Protein AF-A0A940DF17-F1 (afdb_monomer_lite)

Sequence (183 aa):
MKKQVNVKVFDILKSLVDNQVPALKHDASRGVDAGAKISDLWGRIDSLHNYIIANRYDRADVREAESEINDYEREISDLQRAAARFNNAQSELKAAAKFYHTYNAIAKKAHIDALQREYDMLDARADKLSDLIFACQVNIDPDNRDAATCAQYSNDITRYREEYSQTIARLQQVAHKIKSLSH

Structure (mmCIF, N/CA/C/O backbone):
data_AF-A0A940DF17-F1
#
_entry.id   AF-A0A940DF17-F1
#
loop_
_atom_site.group_PDB
_atom_site.id
_atom_site.type_symbol
_atom_site.label_atom_id
_atom_site.label_alt_id
_atom_site.label_comp_id
_atom_site.label_asym_id
_atom_site.label_entity_id
_atom_site.label_seq_id
_atom_site.pdbx_PDB_ins_code
_atom_site.Cartn_x
_atom_site.Cartn_y
_atom_site.Cartn_z
_atom_site.occupancy
_atom_site.B_iso_or_equiv
_atom_site.auth_seq_id
_atom_site.auth_comp_id
_atom_site.auth_asym_id
_atom_site.auth_atom_id
_atom_site.pdbx_PDB_model_num
ATOM 1 N N . MET A 1 1 ? 30.183 -4.061 1.176 1.00 36.81 1 MET A N 1
ATOM 2 C CA . MET A 1 1 ? 29.168 -4.909 0.505 1.00 36.81 1 MET A CA 1
ATOM 3 C C . MET A 1 1 ? 27.825 -4.186 0.513 1.00 36.81 1 MET A C 1
ATOM 5 O O . MET A 1 1 ? 27.253 -4.019 1.583 1.00 36.81 1 MET A O 1
ATOM 9 N N . LYS A 1 2 ? 27.330 -3.698 -0.634 1.00 45.25 2 LYS A N 1
ATOM 10 C CA . LYS A 1 2 ? 25.969 -3.136 -0.718 1.00 45.25 2 LYS A CA 1
ATOM 11 C C . LYS A 1 2 ? 24.981 -4.306 -0.643 1.00 45.25 2 LYS A C 1
ATOM 13 O O . LYS A 1 2 ? 24.991 -5.149 -1.534 1.00 45.25 2 LYS A O 1
ATOM 18 N N . LYS A 1 3 ? 24.177 -4.393 0.424 1.00 52.84 3 LYS A N 1
ATOM 19 C CA . LYS A 1 3 ? 23.079 -5.370 0.518 1.00 52.84 3 LYS A CA 1
ATOM 20 C C . LYS A 1 3 ? 22.107 -5.075 -0.626 1.00 52.84 3 LYS A C 1
ATOM 22 O O . LYS A 1 3 ? 21.430 -4.052 -0.594 1.00 52.84 3 LYS A O 1
ATOM 27 N N . GLN A 1 4 ? 22.082 -5.922 -1.654 1.00 55.50 4 GLN A N 1
ATOM 28 C CA . GLN A 1 4 ? 21.031 -5.862 -2.664 1.00 55.50 4 GLN A CA 1
ATOM 29 C C . GLN A 1 4 ? 19.709 -6.149 -1.959 1.00 55.50 4 GLN A C 1
ATOM 31 O O . GLN A 1 4 ? 19.509 -7.227 -1.402 1.00 55.50 4 GLN A O 1
ATOM 36 N N . VAL A 1 5 ? 18.830 -5.151 -1.934 1.00 60.34 5 VAL A N 1
ATOM 37 C CA . VAL A 1 5 ? 17.465 -5.334 -1.458 1.00 60.34 5 VAL A CA 1
ATOM 38 C C . VAL A 1 5 ? 16.780 -6.295 -2.423 1.00 60.34 5 VAL A C 1
ATOM 40 O O . VAL A 1 5 ? 16.719 -6.034 -3.624 1.00 60.34 5 VAL A O 1
ATOM 43 N N . ASN A 1 6 ? 16.311 -7.432 -1.912 1.00 73.62 6 ASN A N 1
ATOM 44 C CA . ASN A 1 6 ? 15.623 -8.420 -2.728 1.00 73.62 6 ASN A CA 1
ATOM 45 C C . ASN A 1 6 ? 14.210 -7.907 -3.034 1.00 73.62 6 ASN A C 1
ATOM 47 O O . ASN A 1 6 ? 13.306 -8.036 -2.210 1.00 73.62 6 ASN A O 1
ATOM 51 N N . VAL A 1 7 ? 14.040 -7.306 -4.213 1.00 71.75 7 VAL A N 1
ATOM 52 C CA . VAL A 1 7 ? 12.761 -6.747 -4.685 1.00 71.75 7 VAL A CA 1
ATOM 53 C C . VAL A 1 7 ? 11.638 -7.788 -4.610 1.00 71.75 7 VAL A C 1
ATOM 55 O O . VAL A 1 7 ? 10.544 -7.460 -4.168 1.00 71.75 7 VAL A O 1
ATOM 58 N N . LYS A 1 8 ? 11.938 -9.072 -4.865 1.00 75.50 8 LYS A N 1
ATOM 59 C CA . LYS A 1 8 ? 10.952 -10.160 -4.754 1.00 75.50 8 LYS A CA 1
ATOM 60 C C . LYS A 1 8 ? 10.403 -10.325 -3.336 1.00 75.50 8 LYS A C 1
ATOM 62 O O . LYS A 1 8 ? 9.235 -10.649 -3.168 1.00 75.50 8 LYS A O 1
ATOM 67 N N . VAL A 1 9 ? 11.226 -10.100 -2.308 1.00 80.12 9 VAL A N 1
ATOM 68 C CA . VAL A 1 9 ? 10.767 -10.146 -0.908 1.00 80.12 9 VAL A CA 1
ATOM 69 C C . VAL A 1 9 ? 9.818 -8.983 -0.628 1.00 80.12 9 VAL A C 1
ATOM 71 O O . VAL A 1 9 ? 8.790 -9.179 0.010 1.00 80.12 9 VAL A O 1
ATOM 74 N N . PHE A 1 10 ? 10.119 -7.789 -1.144 1.00 81.88 10 PHE A N 1
ATOM 75 C CA . PHE A 1 10 ? 9.227 -6.634 -1.028 1.00 81.88 10 PHE A CA 1
ATOM 76 C C . PHE A 1 10 ? 7.896 -6.857 -1.756 1.00 81.88 10 PHE A C 1
ATOM 78 O O . PHE A 1 10 ? 6.859 -6.473 -1.222 1.00 81.88 10 PHE A O 1
ATOM 85 N N . ASP A 1 11 ? 7.901 -7.512 -2.918 1.00 81.44 11 ASP A N 1
ATOM 86 C CA . ASP A 1 11 ? 6.680 -7.842 -3.664 1.00 81.44 11 ASP A CA 1
ATOM 87 C C . ASP A 1 11 ? 5.795 -8.844 -2.910 1.00 81.44 11 ASP A C 1
ATOM 89 O O . ASP A 1 11 ? 4.580 -8.658 -2.824 1.00 81.44 11 ASP A O 1
ATOM 93 N N . ILE A 1 12 ? 6.401 -9.866 -2.292 1.00 85.44 12 ILE A N 1
ATOM 94 C CA . ILE A 1 12 ? 5.685 -10.817 -1.426 1.00 85.44 12 ILE A CA 1
ATOM 95 C C . ILE A 1 12 ? 5.073 -10.086 -0.226 1.00 85.44 12 ILE A C 1
ATOM 97 O O . ILE A 1 12 ? 3.889 -10.255 0.062 1.00 85.44 12 ILE A O 1
ATOM 101 N N . LEU A 1 13 ? 5.854 -9.240 0.455 1.00 86.56 13 LEU A N 1
ATOM 102 C CA . LEU A 1 13 ? 5.362 -8.447 1.585 1.00 86.56 13 LEU A CA 1
ATOM 103 C C . LEU A 1 13 ? 4.226 -7.511 1.164 1.00 86.56 13 LEU A C 1
ATOM 105 O O . LEU A 1 13 ? 3.235 -7.398 1.881 1.00 86.56 13 LEU A O 1
ATOM 109 N N . LYS A 1 14 ? 4.323 -6.892 -0.017 1.00 88.19 14 LYS A N 1
ATOM 110 C CA . LYS A 1 14 ? 3.251 -6.059 -0.561 1.00 88.19 14 LYS A CA 1
ATOM 111 C C . LYS A 1 14 ? 1.975 -6.863 -0.772 1.00 88.19 14 LYS A C 1
ATOM 113 O O . LYS A 1 14 ? 0.921 -6.402 -0.355 1.00 88.19 14 LYS A O 1
ATOM 118 N N . SER A 1 15 ? 2.059 -8.060 -1.350 1.00 88.62 15 SER A N 1
ATOM 119 C CA . SER A 1 15 ? 0.882 -8.916 -1.535 1.00 88.62 15 SER A CA 1
ATOM 120 C C . SER A 1 15 ? 0.214 -9.284 -0.207 1.00 88.62 15 SER A C 1
ATOM 122 O O . SER A 1 15 ? -1.012 -9.330 -0.139 1.00 88.62 15 SER A O 1
ATOM 124 N N . LEU A 1 16 ? 0.995 -9.524 0.850 1.00 90.44 16 LEU A N 1
ATOM 125 C CA . LEU A 1 16 ? 0.450 -9.791 2.183 1.00 90.44 16 LEU A CA 1
ATOM 126 C C . LEU A 1 16 ? -0.290 -8.570 2.743 1.00 90.44 16 LEU A C 1
ATOM 128 O O . LEU A 1 16 ? -1.413 -8.706 3.226 1.00 90.44 16 LEU A O 1
ATOM 132 N N . VAL A 1 17 ? 0.309 -7.382 2.630 1.00 90.50 17 VAL A N 1
ATOM 133 C CA . VAL A 1 17 ? -0.310 -6.124 3.075 1.00 90.50 17 VAL A CA 1
ATOM 134 C C . VAL A 1 17 ? -1.580 -5.825 2.270 1.00 90.50 17 VAL A C 1
ATOM 136 O O . VAL A 1 17 ? -2.612 -5.510 2.860 1.00 90.50 17 VAL A O 1
ATOM 139 N N . ASP A 1 18 ? -1.547 -5.995 0.946 1.00 90.19 18 ASP A N 1
ATOM 140 C CA . ASP A 1 18 ? -2.698 -5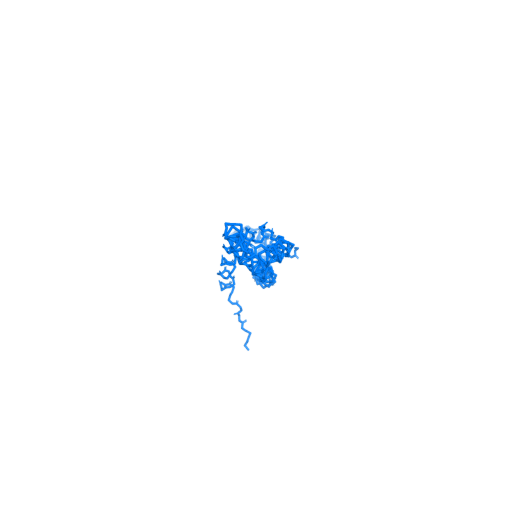.788 0.055 1.00 90.19 18 ASP A CA 1
ATOM 141 C C . ASP A 1 18 ? -3.895 -6.671 0.449 1.00 90.19 18 ASP A C 1
ATOM 143 O O . ASP A 1 18 ? -5.037 -6.215 0.401 1.00 90.19 18 ASP A O 1
ATOM 147 N N . ASN A 1 19 ? -3.641 -7.908 0.888 1.00 92.62 19 ASN A N 1
ATOM 148 C CA . ASN A 1 19 ? -4.687 -8.833 1.330 1.00 92.62 19 ASN A CA 1
ATOM 149 C C . ASN A 1 19 ? -5.286 -8.456 2.695 1.00 92.62 19 ASN A C 1
ATOM 151 O O . ASN A 1 19 ? -6.460 -8.726 2.943 1.00 92.62 19 ASN A O 1
ATOM 155 N N . GLN A 1 20 ? -4.504 -7.841 3.587 1.00 90.62 20 GLN A N 1
ATOM 156 C CA . GLN A 1 20 ? -4.954 -7.484 4.939 1.00 90.62 20 GLN A CA 1
ATOM 157 C C . GLN A 1 20 ? -5.690 -6.139 4.994 1.00 90.62 20 GLN A C 1
ATOM 159 O O . GLN A 1 20 ? -6.666 -5.995 5.733 1.00 90.62 20 GLN A O 1
ATOM 164 N N . VAL A 1 21 ? -5.269 -5.154 4.195 1.00 91.69 21 VAL A N 1
ATOM 165 C CA . VAL A 1 21 ? -5.816 -3.785 4.223 1.00 91.69 21 VAL A CA 1
ATOM 166 C C . VAL A 1 21 ? -7.349 -3.713 4.080 1.00 91.69 21 VAL A C 1
ATOM 168 O O . VAL A 1 21 ? -7.950 -2.914 4.800 1.00 91.69 21 VAL A O 1
ATOM 171 N N . PRO A 1 22 ? -8.028 -4.494 3.215 1.00 92.62 22 PRO A N 1
ATOM 172 C CA . PRO A 1 22 ? -9.488 -4.452 3.104 1.00 92.62 22 PRO A CA 1
ATOM 173 C C . PRO A 1 22 ? -10.211 -4.813 4.406 1.00 92.62 22 PRO A C 1
ATOM 175 O O . PRO A 1 22 ? -11.144 -4.110 4.796 1.00 92.62 22 PRO A O 1
ATOM 178 N N . ALA A 1 23 ? -9.755 -5.859 5.101 1.00 88.38 23 ALA A N 1
ATOM 179 C CA . ALA A 1 23 ? -10.325 -6.271 6.382 1.00 88.38 23 ALA A CA 1
ATOM 180 C C . ALA A 1 23 ? -10.099 -5.194 7.453 1.00 88.38 23 ALA A C 1
ATOM 182 O O . ALA A 1 23 ? -11.037 -4.784 8.134 1.00 88.38 23 ALA A O 1
ATOM 183 N N . LEU A 1 24 ? -8.885 -4.641 7.513 1.00 89.50 24 LEU A N 1
ATOM 184 C CA . LEU A 1 24 ? -8.555 -3.560 8.443 1.00 89.50 24 LEU A CA 1
ATOM 185 C C . LEU A 1 24 ? -9.388 -2.298 8.190 1.00 89.50 24 LEU A C 1
ATOM 187 O O . LEU A 1 24 ? -9.818 -1.641 9.134 1.00 89.50 24 LEU A O 1
ATOM 191 N N . LYS A 1 25 ? -9.658 -1.956 6.924 1.00 87.81 25 LYS A N 1
ATOM 192 C CA . LYS A 1 25 ? -10.552 -0.841 6.572 1.00 87.81 25 LYS A CA 1
ATOM 193 C C . LYS A 1 25 ? -11.983 -1.096 7.020 1.00 87.81 25 LYS A C 1
ATOM 195 O O . LYS A 1 25 ? -12.617 -0.175 7.526 1.00 87.81 25 LYS A O 1
ATOM 200 N N . HIS A 1 26 ? -12.489 -2.313 6.840 1.00 85.56 26 HIS A N 1
ATOM 201 C CA . HIS A 1 26 ? -13.817 -2.676 7.319 1.00 85.56 26 HIS A CA 1
ATOM 202 C C . HIS A 1 26 ? -13.907 -2.507 8.845 1.00 85.56 26 HIS A C 1
ATOM 204 O O . HIS A 1 26 ? -14.818 -1.835 9.332 1.00 85.56 26 HIS A O 1
ATOM 210 N N . ASP A 1 27 ? -12.919 -3.001 9.589 1.00 82.69 27 ASP A N 1
ATOM 211 C CA . ASP A 1 27 ? -12.892 -2.902 11.053 1.00 82.69 27 ASP A CA 1
ATOM 212 C C . ASP A 1 27 ? -12.713 -1.457 11.543 1.00 82.69 27 ASP A C 1
ATOM 214 O O . ASP A 1 27 ? -13.373 -1.040 12.493 1.00 82.69 27 ASP A O 1
ATOM 218 N N . ALA A 1 28 ? -11.910 -0.652 10.844 1.00 81.94 28 ALA A N 1
ATOM 219 C CA . ALA A 1 28 ? -11.749 0.774 11.123 1.00 81.94 28 ALA A CA 1
ATOM 220 C C . ALA A 1 28 ? -12.946 1.635 10.669 1.00 81.94 28 ALA A C 1
ATOM 222 O O . ALA A 1 28 ? -13.079 2.771 11.109 1.00 81.94 28 ALA A O 1
ATOM 223 N N . SER A 1 29 ? -13.817 1.141 9.784 1.00 78.56 29 SER A N 1
ATOM 224 C CA . SER A 1 29 ? -15.019 1.876 9.347 1.00 78.56 29 SER A CA 1
ATOM 225 C C . SER A 1 29 ? -16.187 1.738 10.321 1.00 78.56 29 SER A C 1
ATOM 227 O O . SER A 1 29 ? -17.072 2.593 10.359 1.00 78.56 29 SER A O 1
ATOM 229 N N . ARG A 1 30 ? -16.163 0.701 11.166 1.00 69.38 30 ARG A N 1
ATOM 230 C CA . ARG A 1 30 ? -17.054 0.558 12.320 1.00 69.38 30 ARG A CA 1
ATOM 231 C C . ARG A 1 30 ? -16.551 1.464 13.442 1.00 69.38 30 ARG A C 1
ATOM 233 O O . ARG A 1 30 ? -16.054 0.990 14.457 1.00 69.38 30 ARG A O 1
ATOM 240 N N . GLY A 1 31 ? -16.615 2.776 13.218 1.00 60.44 31 GLY A N 1
ATOM 241 C CA . GLY A 1 31 ? -16.273 3.781 14.218 1.00 60.44 31 GLY A CA 1
ATOM 242 C C . GLY A 1 31 ? -17.067 3.525 15.493 1.00 60.44 31 GLY A C 1
ATOM 243 O O . GLY A 1 31 ? -18.295 3.593 15.484 1.00 60.44 31 GLY A O 1
ATOM 244 N N . VAL A 1 32 ? -16.375 3.171 16.574 1.00 65.12 32 VAL A N 1
ATOM 245 C CA . VAL A 1 32 ? -17.029 2.927 17.857 1.00 65.12 32 VAL A CA 1
ATOM 246 C C . VAL A 1 32 ? -16.960 4.221 18.651 1.00 65.12 32 VAL A C 1
ATOM 248 O O . VAL A 1 32 ? -15.901 4.576 19.164 1.00 65.12 32 VAL A O 1
ATOM 251 N N . ASP A 1 33 ? -18.094 4.902 18.802 1.00 73.31 33 ASP A N 1
ATOM 252 C CA . ASP A 1 33 ? -18.282 5.913 19.852 1.00 73.31 33 ASP A CA 1
ATOM 253 C C . ASP A 1 33 ? -18.440 5.214 21.218 1.00 73.31 33 ASP A C 1
ATOM 255 O O . ASP A 1 33 ? -19.455 5.298 21.908 1.00 73.31 33 ASP A O 1
ATOM 259 N N . ALA A 1 34 ? -17.457 4.369 21.541 1.00 82.19 34 ALA A N 1
ATOM 260 C CA . ALA A 1 34 ? -17.492 3.471 22.689 1.00 82.19 34 ALA A CA 1
ATOM 261 C C . ALA A 1 34 ? -17.323 4.259 23.983 1.00 82.19 34 ALA A C 1
ATOM 263 O O . ALA A 1 34 ? -17.914 3.898 24.989 1.00 82.19 34 ALA A O 1
ATOM 264 N N . GLY A 1 35 ? -16.531 5.334 23.953 1.00 82.62 35 GLY A N 1
ATOM 265 C CA . GLY A 1 35 ? -16.236 6.139 25.135 1.00 82.62 35 GLY A CA 1
ATOM 266 C C . GLY A 1 35 ? -17.492 6.762 25.739 1.00 82.62 35 GLY A C 1
ATOM 267 O O . GLY A 1 35 ? -17.747 6.563 26.924 1.00 82.62 35 GLY A O 1
ATOM 268 N N . ALA A 1 36 ? -18.297 7.451 24.921 1.00 85.56 36 ALA A N 1
ATOM 269 C CA . ALA A 1 36 ? -19.537 8.075 25.378 1.00 85.56 36 ALA A CA 1
ATOM 270 C C . ALA A 1 36 ? -20.537 7.027 25.889 1.00 85.56 36 ALA A C 1
ATOM 272 O O . ALA A 1 36 ? -21.024 7.132 27.010 1.00 85.56 36 ALA A O 1
ATOM 273 N N . LYS A 1 37 ? -20.752 5.949 25.124 1.00 89.19 37 LYS A N 1
ATOM 274 C CA . LYS A 1 37 ? -21.677 4.876 25.518 1.00 89.19 37 LYS A CA 1
ATOM 275 C C . LYS A 1 37 ? -21.256 4.149 26.793 1.00 89.19 37 LYS A C 1
ATOM 277 O O . LYS A 1 37 ? -22.095 3.898 27.645 1.00 89.19 37 LYS A O 1
ATOM 282 N N . ILE A 1 38 ? -19.971 3.828 26.948 1.00 90.50 38 ILE A N 1
ATOM 283 C CA . ILE A 1 38 ? -19.453 3.201 28.173 1.00 90.50 38 ILE A CA 1
ATOM 284 C C . ILE A 1 38 ? -19.664 4.133 29.371 1.00 90.50 38 ILE A C 1
ATOM 286 O O . ILE A 1 38 ? -20.069 3.668 30.431 1.00 90.50 38 ILE A O 1
ATOM 290 N N . SER A 1 39 ? -19.415 5.437 29.208 1.00 91.19 39 SER A N 1
ATOM 291 C CA . SER A 1 39 ? -19.647 6.421 30.270 1.00 91.19 39 SER A CA 1
ATOM 292 C C . SER A 1 39 ? -21.124 6.496 30.672 1.00 91.19 39 SER A C 1
ATOM 294 O O . SER A 1 39 ? -21.431 6.509 31.862 1.00 91.19 39 SER A O 1
ATOM 296 N N . ASP A 1 40 ? -22.033 6.509 29.696 1.00 94.69 40 ASP A N 1
ATOM 297 C CA . ASP A 1 40 ? -23.477 6.525 29.947 1.00 94.69 40 ASP A CA 1
ATOM 298 C C . ASP A 1 40 ? -23.942 5.255 30.673 1.00 94.69 40 ASP A C 1
ATOM 300 O O . ASP A 1 40 ? -24.711 5.333 31.633 1.00 94.69 40 ASP A O 1
ATOM 304 N N . LEU A 1 41 ? -23.454 4.083 30.250 1.00 94.44 41 LEU A N 1
ATOM 305 C CA . LEU A 1 41 ? -23.774 2.799 30.879 1.00 94.44 41 LEU A CA 1
ATOM 306 C C . LEU A 1 41 ? -23.275 2.737 32.328 1.00 94.44 41 LEU A C 1
ATOM 308 O O . LEU A 1 41 ? -24.020 2.299 33.202 1.00 94.44 41 LEU A O 1
ATOM 312 N N . TRP A 1 42 ? -22.074 3.251 32.615 1.00 96.00 42 TRP A N 1
ATOM 313 C CA . TRP A 1 42 ? -21.594 3.371 33.996 1.00 96.00 42 TRP A CA 1
ATOM 314 C C . TRP A 1 42 ? -22.491 4.271 34.849 1.00 96.00 42 TRP A C 1
ATOM 316 O O . TRP A 1 42 ? -22.839 3.894 35.965 1.00 96.00 42 TRP A O 1
ATOM 326 N N . GLY A 1 43 ? -22.951 5.406 34.313 1.00 94.12 43 GLY A N 1
ATOM 327 C CA . GLY A 1 43 ? -23.890 6.280 35.027 1.00 94.12 43 GLY A CA 1
ATOM 328 C C . GLY A 1 43 ? -25.237 5.610 35.334 1.00 94.12 43 GLY A C 1
ATOM 329 O O . GLY A 1 43 ? -25.838 5.855 36.386 1.00 94.12 43 GLY A O 1
ATOM 330 N N . ARG A 1 44 ? -25.709 4.723 34.447 1.00 95.12 44 ARG A N 1
ATOM 331 C CA . ARG A 1 44 ? -26.909 3.906 34.692 1.00 95.12 44 ARG A CA 1
ATOM 332 C C . ARG A 1 44 ? -26.672 2.851 35.767 1.00 95.12 44 ARG A C 1
ATOM 334 O O . ARG A 1 4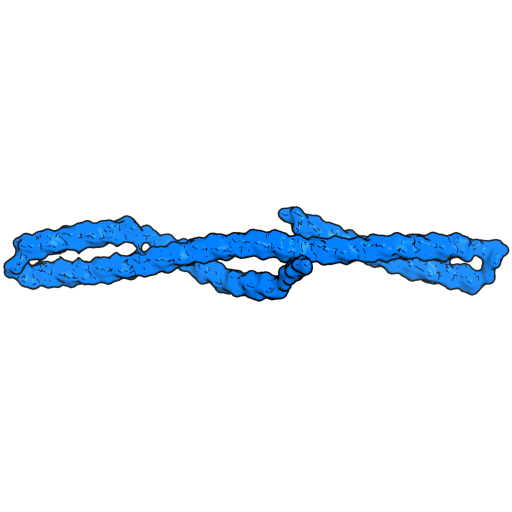4 ? -27.513 2.718 36.650 1.00 95.12 44 ARG A O 1
ATOM 341 N N . ILE A 1 45 ? -25.530 2.162 35.738 1.00 95.44 45 ILE A N 1
ATOM 342 C CA . ILE A 1 45 ? -25.142 1.196 36.777 1.00 95.44 45 ILE A CA 1
ATOM 343 C C . ILE A 1 45 ? -25.091 1.876 38.150 1.00 95.44 45 ILE A C 1
ATOM 345 O O . ILE A 1 45 ? -25.683 1.373 39.102 1.00 95.44 45 ILE A O 1
ATOM 349 N N . ASP A 1 46 ? -24.468 3.051 38.252 1.00 94.69 46 ASP A N 1
ATOM 350 C CA . ASP A 1 46 ? -24.417 3.811 39.507 1.00 94.69 46 ASP A CA 1
ATOM 351 C C . ASP A 1 46 ? -25.820 4.180 40.014 1.00 94.69 46 ASP A C 1
ATOM 353 O O . ASP A 1 46 ? -26.115 4.094 41.210 1.00 94.69 46 ASP A O 1
ATOM 357 N N . SER A 1 47 ? -26.720 4.548 39.099 1.00 95.06 47 SER A N 1
ATOM 358 C CA . SER A 1 47 ? -28.117 4.849 39.428 1.00 95.06 47 SER A CA 1
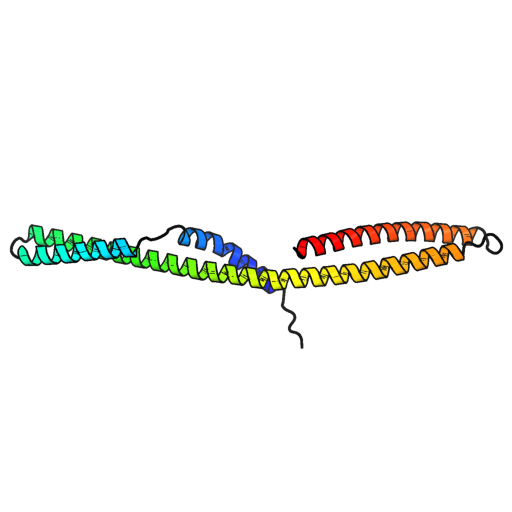ATOM 359 C C . SER A 1 47 ? -28.866 3.611 39.937 1.00 95.06 47 SER A C 1
ATOM 361 O O . SER A 1 47 ? -29.583 3.697 40.937 1.00 95.06 47 SER A O 1
ATOM 363 N N . LEU A 1 48 ? -28.662 2.453 39.304 1.00 93.31 48 LEU A N 1
ATOM 364 C CA . LEU A 1 48 ? -29.266 1.182 39.712 1.00 93.31 48 LEU A CA 1
ATOM 365 C C . LEU A 1 48 ? -28.715 0.688 41.055 1.00 93.31 48 LEU A C 1
ATOM 367 O O . LEU A 1 48 ? -29.487 0.241 41.901 1.00 93.31 48 LEU A O 1
ATOM 371 N N . HIS A 1 49 ? -27.417 0.847 41.319 1.00 93.88 49 HIS A N 1
ATOM 372 C CA . HIS A 1 49 ? -26.846 0.557 42.636 1.00 93.88 49 HIS A CA 1
ATOM 373 C C . HIS A 1 49 ? -27.497 1.400 43.741 1.00 93.88 49 HIS A C 1
ATOM 375 O O . HIS A 1 49 ? -27.873 0.864 44.786 1.00 93.88 49 HIS A O 1
ATOM 381 N N . ASN A 1 50 ? -27.694 2.702 43.508 1.00 92.19 50 ASN A N 1
ATOM 382 C CA . ASN A 1 50 ? -28.392 3.571 44.461 1.00 92.19 50 ASN A CA 1
ATOM 383 C C . ASN A 1 50 ? -29.850 3.134 44.679 1.00 92.19 50 ASN A C 1
ATOM 385 O O . ASN A 1 50 ? -30.334 3.136 45.814 1.00 92.19 50 ASN A O 1
ATOM 389 N N . TYR A 1 51 ? -30.535 2.715 43.613 1.00 91.94 51 TYR A N 1
ATOM 390 C CA . TYR A 1 51 ? -31.891 2.176 43.688 1.00 91.94 51 TYR A CA 1
ATOM 391 C C . TYR A 1 51 ? -31.965 0.887 44.521 1.00 91.94 51 TYR A C 1
ATOM 393 O O . TYR A 1 51 ? -32.828 0.776 45.394 1.00 91.94 51 TYR A O 1
ATOM 401 N N . ILE A 1 52 ? -31.037 -0.053 44.318 1.00 91.31 52 ILE A N 1
ATOM 402 C CA . ILE A 1 52 ? -30.953 -1.306 45.085 1.00 91.31 52 ILE A CA 1
ATOM 403 C C . ILE A 1 52 ? -30.761 -1.018 46.579 1.00 91.31 52 ILE A C 1
ATOM 405 O O . ILE A 1 52 ? -31.441 -1.603 47.423 1.00 91.31 52 ILE A O 1
ATOM 409 N N . ILE A 1 53 ? -29.867 -0.083 46.919 1.00 90.00 53 ILE A N 1
ATOM 410 C CA . ILE A 1 53 ? -29.617 0.315 48.312 1.00 90.00 53 ILE A CA 1
ATOM 411 C C . ILE A 1 53 ? -30.898 0.862 48.959 1.00 90.00 53 ILE A C 1
ATOM 413 O O . ILE A 1 53 ? -31.209 0.507 50.101 1.00 90.00 53 ILE A O 1
ATOM 417 N N . ALA A 1 54 ? -31.649 1.697 48.235 1.00 91.31 54 ALA A N 1
ATOM 418 C CA . ALA A 1 54 ? -32.888 2.301 48.719 1.00 91.31 54 ALA A CA 1
ATOM 419 C C . ALA A 1 54 ? -34.033 1.283 48.880 1.00 91.31 54 ALA A C 1
ATOM 421 O O . ALA A 1 54 ? -34.816 1.391 49.823 1.00 91.31 54 ALA A O 1
ATOM 422 N N . ASN A 1 55 ? -34.099 0.270 48.012 1.00 89.94 55 ASN A N 1
ATOM 423 C CA . ASN A 1 55 ? -35.204 -0.692 47.943 1.00 89.94 55 ASN A CA 1
ATOM 424 C C . ASN A 1 55 ? -34.835 -2.089 48.459 1.00 89.94 55 ASN A C 1
ATOM 426 O O . ASN A 1 55 ? -35.500 -3.066 48.139 1.00 89.94 55 ASN A O 1
ATOM 430 N N . ARG A 1 56 ? -33.816 -2.207 49.320 1.00 80.50 56 ARG A N 1
ATOM 431 C CA . ARG A 1 56 ? -33.243 -3.491 49.786 1.00 80.50 56 ARG A CA 1
ATOM 432 C C . ARG A 1 56 ? -34.221 -4.518 50.386 1.00 80.50 56 ARG A C 1
ATOM 434 O O . ARG A 1 56 ? -33.839 -5.666 50.605 1.00 80.50 56 ARG A O 1
ATOM 441 N N . TYR A 1 57 ? -35.436 -4.104 50.742 1.00 83.88 57 TYR A N 1
ATOM 442 C CA . TYR A 1 57 ? -36.475 -4.976 51.295 1.00 83.88 57 TYR A CA 1
ATOM 443 C C . TYR A 1 57 ? -37.506 -5.433 50.254 1.00 83.88 57 TYR A C 1
ATOM 445 O O . TYR A 1 57 ? -38.233 -6.388 50.529 1.00 83.88 57 TYR A O 1
ATOM 453 N N . ASP A 1 58 ? -37.531 -4.814 49.071 1.00 83.00 58 ASP A N 1
ATOM 454 C CA . ASP A 1 58 ? -38.325 -5.260 47.932 1.00 83.00 58 ASP A CA 1
ATOM 455 C C . ASP A 1 58 ? -37.487 -6.174 47.030 1.00 83.00 58 ASP A C 1
ATOM 457 O O . ASP A 1 58 ? -36.623 -5.754 46.261 1.00 83.00 58 ASP A O 1
ATOM 461 N N . ARG A 1 59 ? -37.695 -7.483 47.181 1.00 79.62 59 ARG A N 1
ATOM 462 C CA . ARG A 1 59 ? -36.864 -8.497 46.520 1.00 79.62 59 ARG A CA 1
ATOM 463 C C . ARG A 1 59 ? -37.101 -8.614 45.016 1.00 79.62 59 ARG A C 1
ATOM 465 O O . ARG A 1 59 ? -36.240 -9.187 44.350 1.00 79.62 59 ARG A O 1
ATOM 472 N N . ALA A 1 60 ? -38.260 -8.200 44.506 1.00 80.69 60 ALA A N 1
ATOM 473 C CA . ALA A 1 60 ? -38.553 -8.313 43.078 1.00 80.69 60 ALA A CA 1
ATOM 474 C C . ALA A 1 60 ? -37.787 -7.233 42.305 1.00 80.69 60 ALA A C 1
ATOM 476 O O . ALA A 1 60 ? -36.982 -7.553 41.433 1.00 80.69 60 ALA A O 1
ATOM 477 N N . ASP A 1 61 ? -37.945 -5.993 42.751 1.00 82.56 61 ASP A N 1
ATOM 478 C CA . ASP A 1 61 ? -37.336 -4.792 42.186 1.00 82.56 61 ASP A CA 1
ATOM 479 C C . ASP A 1 61 ? -35.798 -4.816 42.230 1.00 82.56 61 ASP A C 1
ATOM 481 O O . ASP A 1 61 ? -35.121 -4.449 41.270 1.00 82.56 61 ASP A O 1
ATOM 485 N N . VAL A 1 62 ? -35.218 -5.324 43.325 1.00 87.19 62 VAL A N 1
ATOM 486 C CA . VAL A 1 62 ? -33.757 -5.476 43.450 1.00 87.19 62 VAL A CA 1
ATOM 487 C C . VAL A 1 62 ? -33.199 -6.477 42.435 1.00 87.19 62 VAL A C 1
ATOM 489 O O . VAL A 1 62 ? -32.156 -6.221 41.840 1.00 87.19 62 VAL A O 1
ATOM 492 N N . ARG A 1 63 ? -33.886 -7.603 42.201 1.00 89.06 63 ARG A N 1
ATOM 493 C CA . ARG A 1 63 ? -33.420 -8.626 41.247 1.00 89.06 63 ARG A CA 1
ATOM 494 C C . ARG A 1 63 ? -33.460 -8.139 39.805 1.00 89.06 63 ARG A C 1
ATOM 496 O O . ARG A 1 63 ? -32.598 -8.521 39.018 1.00 89.06 63 ARG A O 1
ATOM 503 N N . GLU A 1 64 ? -34.462 -7.338 39.453 1.00 90.81 64 GLU A N 1
ATOM 504 C CA . GLU A 1 64 ? -34.554 -6.733 38.124 1.00 90.81 64 GLU A CA 1
ATOM 505 C C . GLU A 1 64 ? -33.394 -5.758 37.894 1.00 90.81 64 GLU A C 1
ATOM 507 O O . GLU A 1 64 ? -32.667 -5.901 36.911 1.00 90.81 64 GLU A O 1
ATOM 512 N N . ALA A 1 65 ? -33.130 -4.871 38.860 1.00 90.06 65 ALA A N 1
ATOM 513 C CA . ALA A 1 65 ? -31.997 -3.949 38.806 1.00 90.06 65 ALA A CA 1
ATOM 514 C C . ALA A 1 65 ? -30.638 -4.677 38.732 1.00 90.06 65 ALA A C 1
ATOM 516 O O . ALA A 1 65 ? -29.774 -4.292 37.947 1.00 90.06 65 ALA A O 1
ATOM 517 N N . GLU A 1 66 ? -30.442 -5.758 39.497 1.00 92.00 66 GLU A N 1
ATOM 518 C CA . GLU A 1 66 ? -29.235 -6.597 39.415 1.00 92.00 66 GLU A CA 1
ATOM 519 C C . GLU A 1 66 ? -29.076 -7.252 38.032 1.00 92.00 66 GLU A C 1
ATOM 521 O O . GLU A 1 66 ? -27.962 -7.352 37.512 1.00 92.00 66 GLU A O 1
ATOM 526 N N . SER A 1 67 ? -30.170 -7.705 37.412 1.00 94.50 67 SER A N 1
ATOM 527 C CA . SER A 1 67 ? -30.130 -8.265 36.056 1.00 94.50 67 SER A CA 1
ATOM 528 C C . SER A 1 67 ? -29.738 -7.209 35.024 1.00 94.50 67 SER A C 1
ATOM 530 O O . SER A 1 67 ? -28.898 -7.478 34.168 1.00 94.50 67 SER A O 1
ATOM 532 N N . GLU A 1 68 ? -30.303 -6.006 35.122 1.00 95.38 68 GLU A N 1
ATOM 533 C CA . GLU A 1 68 ? -30.011 -4.906 3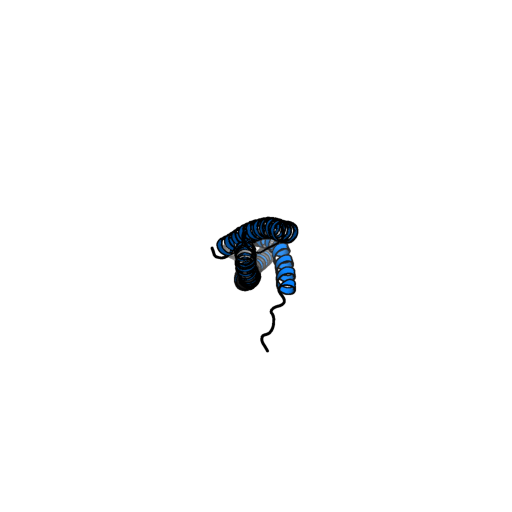4.201 1.00 95.38 68 GLU A CA 1
ATOM 534 C C . GLU A 1 68 ? -28.551 -4.435 34.324 1.00 95.38 68 GLU A C 1
ATOM 536 O O . GLU A 1 68 ? -27.887 -4.220 33.310 1.00 95.38 68 GLU A O 1
ATOM 541 N N . ILE A 1 69 ? -28.002 -4.382 35.547 1.00 95.88 69 ILE A N 1
ATOM 542 C CA . ILE A 1 69 ? -26.567 -4.129 35.769 1.00 95.88 69 ILE A CA 1
ATOM 543 C C . ILE A 1 69 ? -25.716 -5.173 35.040 1.00 95.88 69 ILE A C 1
ATOM 545 O O . ILE A 1 69 ? -24.800 -4.801 34.309 1.00 95.88 69 ILE A O 1
ATOM 549 N N . ASN A 1 70 ? -26.029 -6.466 35.185 1.00 95.69 70 ASN A N 1
ATOM 550 C CA . ASN A 1 70 ? -25.276 -7.530 34.511 1.00 95.69 70 ASN A CA 1
ATOM 551 C C . ASN A 1 70 ? -25.302 -7.384 32.979 1.00 95.69 70 ASN A C 1
ATOM 553 O O . ASN A 1 70 ? -24.305 -7.670 32.310 1.00 95.69 70 ASN A O 1
ATOM 557 N N . ASP A 1 71 ? -26.427 -6.954 32.406 1.00 97.19 71 ASP A N 1
ATOM 558 C CA . ASP A 1 71 ? -26.540 -6.733 30.964 1.00 97.19 71 ASP A CA 1
ATOM 559 C C . ASP A 1 71 ? -25.750 -5.494 30.513 1.00 97.19 71 ASP A C 1
ATOM 561 O O . ASP A 1 71 ? -25.027 -5.566 29.513 1.00 97.19 71 ASP A O 1
ATOM 565 N N . TYR A 1 72 ? -25.770 -4.403 31.286 1.00 96.75 72 TYR A N 1
ATOM 566 C CA . TYR A 1 72 ? -24.927 -3.231 31.028 1.00 96.75 72 TYR A CA 1
ATOM 567 C C . TYR A 1 72 ? -23.430 -3.538 31.144 1.00 96.75 72 TYR A C 1
ATOM 569 O O . TYR A 1 72 ? -22.648 -3.097 30.300 1.00 96.75 72 TYR A O 1
ATOM 577 N N . GLU A 1 73 ? -23.008 -4.338 32.122 1.00 96.25 73 GLU A N 1
ATOM 578 C CA . GLU A 1 73 ? -21.611 -4.769 32.254 1.00 96.25 73 GLU A CA 1
ATOM 579 C C . GLU A 1 73 ? -21.149 -5.614 31.056 1.00 96.25 73 GLU A C 1
ATOM 581 O O . GLU A 1 73 ? -20.026 -5.449 30.561 1.00 96.25 73 GLU A O 1
ATOM 586 N N . ARG A 1 74 ? -22.019 -6.493 30.535 1.00 95.75 74 ARG A N 1
ATOM 587 C CA . ARG A 1 74 ? -21.745 -7.250 29.302 1.00 95.75 74 ARG A CA 1
ATOM 588 C C . ARG A 1 74 ? -21.604 -6.325 28.100 1.00 95.75 74 ARG A C 1
ATOM 590 O O . ARG A 1 74 ? -20.635 -6.464 27.350 1.00 95.75 74 ARG A O 1
ATOM 597 N N . GLU A 1 75 ? -22.516 -5.367 27.940 1.00 94.00 75 GLU A N 1
ATOM 598 C CA . GLU A 1 75 ? -22.461 -4.395 26.845 1.00 94.00 75 GLU A CA 1
ATOM 599 C C . GLU A 1 75 ? -21.180 -3.549 26.909 1.00 94.00 75 GLU A C 1
ATOM 601 O O . GLU A 1 75 ? -20.493 -3.391 25.896 1.00 94.00 75 GLU A O 1
ATOM 606 N N . ILE A 1 76 ? -20.785 -3.082 28.100 1.00 92.69 76 ILE A N 1
ATOM 607 C CA . ILE A 1 76 ? -19.509 -2.383 28.316 1.00 92.69 76 ILE A CA 1
ATOM 608 C C . ILE A 1 76 ? -18.333 -3.258 27.866 1.00 92.69 76 ILE A C 1
ATOM 610 O O . ILE A 1 76 ? -17.452 -2.776 27.148 1.00 92.69 76 ILE A O 1
ATOM 614 N N . SER A 1 77 ? -18.311 -4.541 28.244 1.00 94.06 77 SER A N 1
ATOM 615 C CA . SER A 1 77 ? -17.237 -5.464 27.853 1.00 94.06 77 SER A CA 1
ATOM 616 C C . SER A 1 77 ? -17.130 -5.614 26.331 1.00 94.06 77 SER A C 1
ATOM 618 O O . SER A 1 77 ? -16.029 -5.579 25.767 1.00 94.06 77 SER A O 1
ATOM 620 N N . ASP A 1 78 ? -18.260 -5.732 25.636 1.00 91.88 78 ASP A N 1
ATOM 621 C CA . ASP A 1 78 ? -18.281 -5.860 24.179 1.00 91.88 78 ASP A CA 1
ATOM 622 C C . ASP A 1 78 ? -17.883 -4.558 23.472 1.00 91.88 78 ASP A C 1
ATOM 624 O O . ASP A 1 78 ? -17.097 -4.595 22.515 1.00 91.88 78 ASP A O 1
ATOM 628 N N . LEU A 1 79 ? -18.319 -3.402 23.982 1.00 90.44 79 LEU A N 1
ATOM 629 C CA . LEU A 1 79 ? -17.889 -2.089 23.495 1.00 90.44 79 LEU A CA 1
ATOM 630 C C . LEU A 1 79 ? -16.378 -1.884 23.663 1.00 90.44 79 LEU A C 1
ATOM 632 O O . LEU A 1 79 ? -15.718 -1.400 22.740 1.00 90.44 79 LEU A O 1
ATOM 636 N N . GLN A 1 80 ? -15.800 -2.306 24.791 1.00 91.44 80 GLN A N 1
ATOM 637 C CA . GLN A 1 80 ? -14.353 -2.252 25.022 1.00 91.44 80 GLN A CA 1
ATOM 638 C C . GLN A 1 80 ? -13.580 -3.121 24.020 1.00 91.44 80 GLN A C 1
ATOM 640 O O . GLN A 1 80 ? -12.583 -2.673 23.447 1.00 91.44 80 GLN A O 1
ATOM 645 N N . ARG A 1 81 ? -14.048 -4.348 23.750 1.00 90.19 81 ARG A N 1
ATOM 646 C CA . ARG A 1 81 ? -13.434 -5.228 22.737 1.00 90.19 81 ARG A CA 1
ATOM 647 C C . ARG A 1 81 ? -13.529 -4.628 21.339 1.00 90.19 81 ARG A C 1
ATOM 649 O O . ARG A 1 81 ? -12.559 -4.695 20.582 1.00 90.19 81 ARG A O 1
ATOM 656 N N . ALA A 1 82 ? -14.674 -4.045 20.989 1.00 88.12 82 ALA A N 1
ATOM 657 C CA . ALA A 1 82 ? -14.869 -3.386 19.704 1.00 88.12 82 ALA A CA 1
ATOM 658 C C . ALA A 1 82 ? -13.925 -2.182 19.541 1.00 88.12 82 ALA A C 1
ATOM 660 O O . ALA A 1 82 ? -13.255 -2.067 18.514 1.00 88.12 82 ALA A O 1
ATOM 661 N N . ALA A 1 83 ? -13.790 -1.345 20.574 1.00 88.19 83 ALA A N 1
ATOM 662 C CA . ALA A 1 83 ? -12.860 -0.217 20.584 1.00 88.19 83 ALA A CA 1
ATOM 663 C C . ALA A 1 83 ? -11.396 -0.665 20.436 1.00 88.19 83 ALA A C 1
ATOM 665 O O . ALA A 1 83 ? -10.639 -0.080 19.661 1.00 88.19 83 ALA A O 1
ATOM 666 N N . ALA A 1 84 ? -10.995 -1.739 21.122 1.00 89.19 84 ALA A N 1
ATOM 667 C CA . ALA A 1 84 ? -9.653 -2.303 20.987 1.00 89.19 84 ALA A CA 1
ATOM 668 C C . ALA A 1 84 ? -9.374 -2.793 19.555 1.00 89.19 84 ALA A C 1
ATOM 670 O O . ALA A 1 84 ? -8.320 -2.488 18.995 1.00 89.19 84 ALA A O 1
ATOM 671 N N . ARG A 1 85 ? -10.329 -3.499 18.931 1.00 88.50 85 ARG A N 1
ATOM 672 C CA . ARG A 1 85 ? -10.219 -3.946 17.529 1.00 88.50 85 ARG A CA 1
ATOM 673 C C . ARG A 1 85 ? -10.078 -2.770 16.568 1.00 88.50 85 ARG A C 1
ATOM 675 O O . ARG A 1 85 ? -9.193 -2.792 15.719 1.00 88.50 85 ARG A O 1
ATOM 682 N N . PHE A 1 86 ? -10.894 -1.733 16.741 1.00 89.31 86 PHE A N 1
ATOM 683 C CA . PHE A 1 86 ? -10.818 -0.510 15.945 1.00 89.31 86 PHE A CA 1
ATOM 684 C C . PHE A 1 86 ? -9.442 0.169 16.062 1.00 89.31 86 PHE A C 1
ATOM 686 O O . PHE A 1 86 ? -8.816 0.480 15.048 1.00 89.31 86 PHE A O 1
ATOM 693 N N . ASN A 1 87 ? -8.935 0.350 17.286 1.00 88.94 87 ASN A N 1
ATOM 694 C CA . ASN A 1 87 ? -7.636 0.987 17.525 1.00 88.94 87 ASN A CA 1
ATOM 695 C C . ASN A 1 87 ? -6.479 0.182 16.918 1.00 88.94 87 ASN A C 1
ATOM 697 O O . ASN A 1 87 ? -5.579 0.755 16.296 1.00 88.94 87 ASN A O 1
ATOM 701 N N . ASN A 1 88 ? -6.522 -1.146 17.048 1.00 90.38 88 ASN A N 1
ATOM 702 C CA . ASN A 1 88 ? -5.546 -2.033 16.421 1.00 90.38 88 ASN A CA 1
ATOM 703 C C . ASN A 1 88 ? -5.600 -1.912 14.894 1.00 90.38 88 ASN A C 1
ATOM 705 O O . ASN A 1 88 ? -4.565 -1.680 14.269 1.00 90.38 88 ASN A O 1
ATOM 709 N N . ALA A 1 89 ? -6.799 -1.953 14.303 1.00 90.12 89 ALA A N 1
ATOM 710 C CA . ALA A 1 89 ? -6.982 -1.800 12.863 1.00 90.12 89 ALA A CA 1
ATOM 711 C C . ALA A 1 89 ? -6.445 -0.454 12.348 1.00 90.12 89 ALA A C 1
ATOM 713 O O . ALA A 1 89 ? -5.755 -0.410 11.330 1.00 90.12 89 ALA A O 1
ATOM 714 N N . GLN A 1 90 ? -6.676 0.649 13.069 1.00 90.12 90 GLN A N 1
ATOM 715 C CA . GLN A 1 90 ? -6.098 1.950 12.715 1.00 90.12 90 GLN A CA 1
ATOM 716 C C . GLN A 1 90 ? -4.565 1.965 12.789 1.00 90.12 90 GLN A C 1
ATOM 718 O O . GLN A 1 90 ? -3.907 2.512 11.897 1.00 90.12 90 GLN A O 1
ATOM 723 N N . SER A 1 91 ? -3.985 1.376 13.836 1.00 91.81 91 SER A N 1
ATOM 724 C CA . SER A 1 91 ? -2.530 1.275 13.990 1.00 91.81 91 SER A CA 1
ATOM 725 C C . SER A 1 91 ? -1.902 0.478 12.843 1.00 91.81 91 SER A C 1
ATOM 727 O O . SER A 1 91 ? -0.922 0.919 12.232 1.00 91.81 91 SER A O 1
ATOM 729 N N . GLU A 1 92 ? -2.513 -0.649 12.478 1.00 93.19 92 GLU A N 1
ATOM 730 C CA . GLU A 1 92 ? -2.073 -1.487 11.363 1.00 93.19 92 GLU A CA 1
ATOM 731 C C . GLU A 1 92 ? -2.236 -0.787 10.010 1.00 93.19 92 GLU A C 1
ATOM 733 O O . GLU A 1 92 ? -1.312 -0.816 9.198 1.00 93.19 92 GLU A O 1
ATOM 738 N N . LEU A 1 93 ? -3.332 -0.057 9.777 1.00 92.44 93 LEU A N 1
ATOM 739 C CA . LEU A 1 93 ? -3.491 0.766 8.570 1.00 92.44 93 LEU A CA 1
ATOM 740 C C . LEU A 1 93 ? -2.405 1.843 8.463 1.00 92.44 93 LEU A C 1
ATOM 742 O O . LEU A 1 93 ? -1.874 2.092 7.378 1.00 92.44 93 LEU A O 1
ATOM 746 N N . LYS A 1 94 ? -2.020 2.462 9.584 1.00 93.00 94 LYS A N 1
ATOM 747 C CA . LYS A 1 94 ? -0.910 3.423 9.623 1.00 93.00 94 LYS A CA 1
ATOM 748 C C . LYS A 1 94 ? 0.431 2.749 9.321 1.00 93.00 94 LYS A C 1
ATOM 750 O O . LYS A 1 94 ? 1.270 3.340 8.637 1.00 93.00 94 LYS A O 1
ATOM 755 N N . ALA A 1 95 ? 0.645 1.526 9.804 1.00 92.38 95 ALA A N 1
ATOM 756 C CA . ALA A 1 95 ? 1.828 0.733 9.477 1.00 92.38 95 ALA A CA 1
ATOM 757 C C . ALA A 1 95 ? 1.856 0.343 7.989 1.00 92.38 95 ALA A C 1
ATOM 759 O O . ALA A 1 95 ? 2.886 0.524 7.339 1.00 92.38 95 ALA A O 1
ATOM 760 N N . ALA A 1 96 ? 0.724 -0.081 7.423 1.00 91.81 96 ALA A N 1
ATOM 761 C CA . ALA A 1 96 ? 0.573 -0.378 6.001 1.00 91.81 96 ALA A CA 1
ATOM 762 C C . ALA A 1 96 ? 0.871 0.855 5.132 1.00 91.81 96 ALA A C 1
ATOM 764 O O . ALA A 1 96 ? 1.618 0.764 4.160 1.00 91.81 96 ALA A O 1
ATOM 765 N N . ALA A 1 97 ? 0.381 2.037 5.517 1.00 90.69 97 ALA A N 1
ATOM 766 C CA . ALA A 1 97 ? 0.689 3.285 4.818 1.00 90.69 97 ALA A CA 1
ATOM 767 C C . ALA A 1 97 ? 2.200 3.591 4.801 1.00 90.69 97 ALA A C 1
ATOM 769 O O . ALA A 1 97 ? 2.756 3.935 3.755 1.00 90.69 97 ALA A O 1
ATOM 770 N N . LYS A 1 98 ? 2.890 3.411 5.938 1.00 91.25 98 LYS A N 1
ATOM 771 C CA . LYS A 1 98 ? 4.356 3.539 6.009 1.00 91.25 98 LYS A CA 1
ATOM 772 C C . LYS A 1 98 ? 5.058 2.499 5.136 1.00 91.25 98 LYS A C 1
ATOM 774 O O . LYS A 1 98 ? 5.996 2.851 4.424 1.00 91.25 98 LYS A O 1
ATOM 779 N N . PHE A 1 99 ? 4.588 1.251 5.156 1.00 90.62 99 PHE A N 1
ATOM 780 C CA . PHE A 1 99 ? 5.111 0.193 4.298 1.00 90.62 99 PHE A CA 1
ATOM 781 C C . PHE A 1 99 ? 5.005 0.579 2.820 1.00 90.62 99 PHE A C 1
ATOM 783 O O . PHE A 1 99 ? 6.015 0.519 2.127 1.00 90.62 99 PHE A O 1
ATOM 790 N N . TYR A 1 100 ? 3.846 1.045 2.341 1.00 87.62 100 TYR A N 1
ATOM 791 C CA . TYR A 1 100 ? 3.694 1.475 0.946 1.00 87.62 100 TYR A CA 1
ATOM 792 C C . TYR A 1 100 ? 4.619 2.6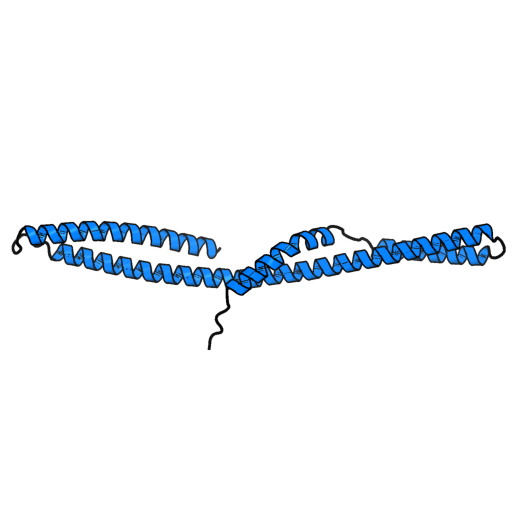32 0.587 1.00 87.62 100 TYR A C 1
ATOM 794 O O . TYR A 1 100 ? 5.174 2.647 -0.508 1.00 87.62 100 TYR A O 1
ATOM 802 N N . HIS A 1 101 ? 4.829 3.583 1.500 1.00 88.62 101 HIS A N 1
ATOM 803 C CA . HIS A 1 101 ? 5.775 4.670 1.272 1.00 88.62 101 HIS A CA 1
ATOM 804 C C . HIS A 1 101 ? 7.202 4.137 1.054 1.00 88.62 101 HIS A C 1
ATOM 806 O O . HIS A 1 101 ? 7.856 4.493 0.073 1.00 88.62 101 HIS A O 1
ATOM 812 N N . THR A 1 102 ? 7.663 3.227 1.917 1.00 87.00 102 THR A N 1
ATOM 813 C CA . THR A 1 102 ? 8.982 2.591 1.793 1.00 87.00 102 THR A CA 1
ATOM 814 C C . THR A 1 102 ? 9.079 1.683 0.568 1.00 87.00 102 THR A C 1
ATOM 816 O O . THR A 1 102 ? 10.067 1.750 -0.164 1.00 87.00 102 THR A O 1
ATOM 819 N N . TYR A 1 103 ? 8.058 0.862 0.316 1.00 85.50 103 TYR A N 1
ATOM 820 C CA . TYR A 1 103 ? 7.975 -0.012 -0.850 1.00 85.50 103 TYR A CA 1
ATOM 821 C C . TYR A 1 103 ? 8.082 0.816 -2.127 1.00 85.50 103 TYR A C 1
ATOM 823 O O . TYR A 1 103 ? 8.946 0.543 -2.953 1.00 85.50 103 TYR A O 1
ATOM 831 N N . ASN A 1 104 ? 7.284 1.878 -2.258 1.00 83.31 104 ASN A N 1
ATOM 832 C CA . ASN A 1 104 ? 7.321 2.744 -3.429 1.00 83.31 104 ASN A CA 1
ATOM 833 C C . ASN A 1 104 ? 8.688 3.413 -3.576 1.00 83.31 104 ASN A C 1
ATOM 835 O O . ASN A 1 104 ? 9.242 3.387 -4.664 1.00 83.31 104 ASN A O 1
ATOM 839 N N . ALA A 1 105 ? 9.285 3.941 -2.505 1.00 82.56 105 ALA A N 1
ATOM 840 C CA . ALA A 1 105 ? 10.609 4.558 -2.582 1.00 82.56 105 ALA A CA 1
ATOM 841 C C . ALA A 1 105 ? 11.700 3.589 -3.081 1.00 82.56 105 ALA A C 1
ATOM 843 O O . ALA A 1 105 ? 12.583 3.986 -3.841 1.00 82.56 105 ALA A O 1
ATOM 844 N N . ILE A 1 106 ? 11.641 2.317 -2.677 1.00 81.06 106 ILE A N 1
ATOM 845 C CA . ILE A 1 106 ? 12.655 1.314 -3.027 1.00 81.06 106 ILE A CA 1
ATOM 846 C C . ILE A 1 106 ? 12.364 0.666 -4.385 1.00 81.06 106 ILE A C 1
ATOM 848 O O . ILE A 1 106 ? 13.251 0.609 -5.235 1.00 81.06 106 ILE A O 1
ATOM 852 N N . ALA A 1 107 ? 11.140 0.188 -4.604 1.00 78.38 107 ALA A N 1
ATOM 853 C CA . ALA A 1 107 ? 10.747 -0.519 -5.819 1.00 78.38 107 ALA A CA 1
ATOM 854 C C . ALA A 1 107 ? 10.719 0.415 -7.037 1.00 78.38 107 ALA A C 1
ATOM 856 O O . ALA A 1 107 ? 11.269 0.060 -8.079 1.00 78.38 107 ALA A O 1
ATOM 857 N N . LYS A 1 108 ? 10.173 1.636 -6.896 1.00 79.69 108 LYS A N 1
ATOM 858 C CA . LYS A 1 108 ? 10.162 2.657 -7.964 1.00 79.69 108 LYS A CA 1
ATOM 859 C C . LYS A 1 108 ? 11.591 3.008 -8.368 1.00 79.69 108 LYS A C 1
ATOM 861 O O . LYS A 1 108 ? 11.908 2.984 -9.551 1.00 79.69 108 LYS A O 1
ATOM 866 N N . LYS A 1 109 ? 12.484 3.217 -7.393 1.00 83.88 109 LYS A N 1
ATOM 867 C CA . LYS A 1 109 ? 13.904 3.476 -7.658 1.00 83.88 109 LYS A CA 1
ATOM 868 C C . LYS A 1 109 ? 14.590 2.305 -8.358 1.00 83.88 109 LYS A C 1
ATOM 870 O O . LYS A 1 109 ? 15.242 2.517 -9.368 1.00 83.88 109 LYS A O 1
ATOM 875 N N . ALA A 1 110 ? 14.426 1.078 -7.863 1.00 82.56 110 ALA A N 1
ATOM 876 C CA . ALA A 1 110 ? 15.041 -0.096 -8.480 1.00 82.56 110 ALA A CA 1
ATOM 877 C C . ALA A 1 110 ? 14.561 -0.311 -9.927 1.00 82.56 110 ALA A C 1
ATOM 879 O O . ALA A 1 110 ? 15.349 -0.706 -10.785 1.00 82.56 110 ALA A O 1
ATOM 880 N N . HIS A 1 111 ? 13.286 -0.028 -10.200 1.00 81.50 111 HIS A N 1
ATOM 881 C CA . HIS A 1 111 ? 12.719 -0.113 -11.540 1.00 81.50 111 HIS A CA 1
ATOM 882 C C . HIS A 1 111 ? 13.243 0.997 -12.461 1.00 81.50 111 HIS A C 1
ATOM 884 O O . HIS A 1 111 ? 13.628 0.707 -13.591 1.00 81.50 111 HIS A O 1
ATOM 890 N N . ILE A 1 112 ? 13.326 2.243 -11.977 1.00 84.69 112 ILE A N 1
ATOM 891 C CA . ILE A 1 112 ? 13.956 3.350 -12.714 1.00 84.69 112 ILE A CA 1
ATOM 892 C C . ILE A 1 112 ? 15.419 3.020 -13.011 1.00 84.69 112 ILE A C 1
ATOM 894 O O . ILE A 1 112 ? 15.821 3.113 -14.160 1.00 84.69 112 ILE A O 1
ATOM 898 N N . ASP A 1 113 ? 16.191 2.556 -12.025 1.00 87.94 113 ASP A N 1
ATOM 899 C CA . ASP A 1 113 ? 17.600 2.185 -12.203 1.00 87.94 113 ASP A CA 1
ATOM 900 C C . ASP A 1 113 ? 17.768 1.085 -13.271 1.00 87.94 113 ASP A C 1
ATOM 902 O O . ASP A 1 113 ? 18.737 1.093 -14.031 1.00 87.94 113 ASP A O 1
ATOM 906 N N . ALA A 1 114 ? 16.841 0.124 -13.339 1.00 87.19 114 ALA A N 1
ATOM 907 C CA . ALA A 1 114 ? 16.851 -0.923 -14.359 1.00 87.19 114 ALA A CA 1
ATOM 908 C C . ALA A 1 114 ? 16.529 -0.372 -15.757 1.00 87.19 114 ALA A C 1
ATOM 910 O O . ALA A 1 114 ? 17.238 -0.693 -16.710 1.00 87.19 114 ALA A O 1
ATOM 911 N N . LEU A 1 115 ? 15.507 0.482 -15.869 1.00 88.88 115 LEU A N 1
ATOM 912 C CA . LEU A 1 115 ? 15.160 1.156 -17.121 1.00 88.88 115 LEU A CA 1
ATOM 913 C C . LEU A 1 115 ? 16.277 2.094 -17.590 1.00 88.88 115 LEU A C 1
ATOM 915 O O . LEU A 1 115 ? 16.546 2.152 -18.783 1.00 88.88 115 LEU A O 1
ATOM 919 N N . GLN A 1 116 ? 16.960 2.779 -16.673 1.00 91.81 116 GLN A N 1
ATOM 920 C CA . GLN A 1 116 ? 18.091 3.650 -16.986 1.00 91.81 116 GLN A CA 1
ATOM 921 C C . GLN A 1 116 ? 19.237 2.847 -17.613 1.00 91.81 116 GLN A C 1
ATOM 923 O O . GLN A 1 116 ? 19.767 3.233 -18.644 1.00 91.81 116 GLN A O 1
ATOM 928 N N . ARG A 1 117 ? 19.557 1.667 -17.063 1.00 92.88 117 ARG A N 1
ATOM 929 C CA . ARG A 1 117 ? 20.559 0.774 -17.672 1.00 92.88 117 ARG A CA 1
ATOM 930 C C . ARG A 1 117 ? 20.133 0.274 -19.048 1.00 92.88 117 ARG A C 1
ATOM 932 O O . ARG A 1 117 ? 20.978 0.140 -19.925 1.00 92.88 117 ARG A O 1
ATOM 939 N N . GLU A 1 118 ? 18.852 -0.050 -19.235 1.00 93.88 118 GLU A N 1
ATOM 940 C CA . GLU A 1 118 ? 18.334 -0.423 -20.558 1.00 93.88 118 GLU A CA 1
ATOM 941 C C . GLU A 1 118 ? 18.469 0.741 -21.544 1.00 93.88 118 GLU A C 1
ATOM 943 O O . GLU A 1 118 ? 18.915 0.523 -22.669 1.00 93.88 118 GLU A O 1
ATOM 948 N N . TYR A 1 119 ? 18.148 1.960 -21.108 1.00 94.69 119 TYR A N 1
ATOM 949 C CA . TYR A 1 119 ? 18.321 3.176 -21.893 1.00 94.69 119 TYR A CA 1
ATOM 950 C C . TYR A 1 119 ? 19.783 3.348 -22.324 1.00 94.69 119 TYR A C 1
ATOM 952 O O . TYR A 1 119 ? 20.047 3.397 -23.520 1.00 94.69 119 TYR A O 1
ATOM 960 N N . ASP A 1 120 ? 20.730 3.322 -21.382 1.00 94.19 120 ASP A N 1
ATOM 961 C CA . ASP A 1 120 ? 22.162 3.498 -21.661 1.00 94.19 120 ASP A CA 1
ATOM 962 C C . ASP A 1 120 ? 22.694 2.446 -22.656 1.00 94.19 120 ASP A C 1
ATOM 964 O O . ASP A 1 120 ? 23.496 2.746 -23.541 1.00 94.19 120 ASP A O 1
ATOM 968 N N . MET A 1 121 ? 22.232 1.193 -22.547 1.00 95.38 121 MET A N 1
ATOM 969 C CA . MET A 1 121 ? 22.608 0.127 -23.485 1.00 95.38 121 MET A CA 1
ATOM 970 C C . MET A 1 121 ? 22.052 0.352 -24.893 1.00 95.38 121 MET A C 1
ATOM 972 O O . MET A 1 121 ? 22.728 0.040 -25.876 1.00 95.38 121 MET A O 1
ATOM 976 N N . LEU A 1 122 ? 20.811 0.831 -25.002 1.00 93.81 122 LEU A N 1
ATOM 977 C CA . LEU A 1 122 ? 20.187 1.110 -26.292 1.00 93.81 122 LEU A CA 1
ATOM 978 C C . LEU A 1 122 ? 20.799 2.348 -26.954 1.00 93.81 122 LEU A C 1
ATOM 980 O O . LEU A 1 122 ? 20.985 2.334 -28.166 1.00 93.81 122 LEU A O 1
ATOM 984 N N . ASP A 1 123 ? 21.158 3.363 -26.170 1.00 94.69 123 ASP A N 1
ATOM 985 C CA . ASP A 1 123 ? 21.824 4.585 -26.633 1.00 94.69 123 ASP A CA 1
ATOM 986 C C . ASP A 1 123 ? 23.192 4.243 -27.241 1.00 94.69 123 ASP A C 1
ATOM 988 O O . ASP A 1 123 ? 23.434 4.467 -28.426 1.00 94.69 123 ASP A O 1
ATOM 992 N N . ALA A 1 124 ? 24.010 3.484 -26.502 1.00 95.31 124 ALA A N 1
ATOM 993 C CA . ALA A 1 124 ? 25.287 2.978 -27.003 1.00 95.31 124 ALA A CA 1
ATOM 994 C C . ALA A 1 124 ? 25.143 2.055 -28.232 1.00 95.31 124 ALA A C 1
ATOM 996 O O . ALA A 1 124 ? 26.066 1.940 -29.043 1.00 95.31 124 ALA A O 1
ATOM 997 N N . ARG A 1 125 ? 24.014 1.345 -28.382 1.00 94.88 125 ARG A N 1
ATOM 998 C CA . ARG A 1 125 ? 23.728 0.549 -29.589 1.00 94.88 125 ARG A CA 1
ATOM 999 C C . ARG A 1 125 ? 23.365 1.444 -30.773 1.00 94.88 125 ARG A C 1
ATOM 1001 O O . ARG A 1 125 ? 23.790 1.137 -31.886 1.00 94.88 125 ARG A O 1
ATOM 1008 N N . ALA A 1 126 ? 22.594 2.505 -30.549 1.00 93.56 126 ALA A N 1
ATOM 1009 C CA . ALA A 1 126 ? 22.226 3.462 -31.585 1.00 93.56 126 ALA A CA 1
ATOM 1010 C C . ALA A 1 126 ? 23.474 4.151 -32.157 1.00 93.56 126 ALA A C 1
ATOM 1012 O O . ALA A 1 126 ? 23.626 4.181 -33.379 1.00 93.56 126 ALA A O 1
ATOM 1013 N N . ASP A 1 127 ? 24.403 4.577 -31.298 1.00 94.81 127 ASP A N 1
ATOM 1014 C CA . ASP A 1 127 ? 25.690 5.153 -31.711 1.00 94.81 127 ASP A CA 1
ATOM 1015 C C . ASP A 1 127 ? 26.490 4.186 -32.591 1.00 94.81 127 ASP A C 1
ATOM 1017 O O . ASP A 1 127 ? 26.873 4.521 -33.710 1.00 94.81 127 ASP A O 1
ATOM 1021 N N . LYS A 1 128 ? 26.649 2.929 -32.153 1.00 95.56 128 LYS A N 1
ATOM 1022 C CA . LYS A 1 128 ? 27.354 1.902 -32.941 1.00 95.56 128 LYS A CA 1
ATOM 1023 C C . LYS A 1 128 ? 26.711 1.649 -34.302 1.00 95.56 128 LYS A C 1
ATOM 1025 O O . LYS A 1 128 ? 27.417 1.448 -35.285 1.00 95.56 128 LYS A O 1
ATOM 1030 N N . LEU A 1 129 ? 25.380 1.605 -34.368 1.00 92.81 129 LEU A N 1
ATOM 1031 C CA . LEU A 1 129 ? 24.666 1.429 -35.634 1.00 92.81 129 LEU A CA 1
ATOM 1032 C C . LEU A 1 129 ? 24.859 2.642 -36.550 1.00 92.81 129 LEU A C 1
ATOM 1034 O O . LEU A 1 129 ? 25.048 2.459 -37.750 1.00 92.81 129 LEU A O 1
ATOM 1038 N N . SER A 1 130 ? 24.869 3.854 -35.992 1.00 94.06 130 SER A N 1
ATOM 1039 C CA . SER A 1 130 ? 25.179 5.080 -36.732 1.00 94.06 130 SER A CA 1
ATOM 1040 C C . SER A 1 130 ? 26.591 5.035 -37.326 1.00 94.06 130 SER A C 1
ATOM 1042 O O . SER A 1 130 ? 26.755 5.267 -38.525 1.00 94.06 130 SER A O 1
ATOM 1044 N N . ASP A 1 131 ? 27.591 4.641 -36.533 1.00 95.00 131 ASP A N 1
ATOM 1045 C CA . ASP A 1 131 ? 28.978 4.486 -36.991 1.00 95.00 131 ASP A CA 1
ATOM 1046 C C . ASP A 1 131 ? 29.104 3.434 -38.102 1.00 95.00 131 ASP A C 1
ATOM 1048 O O . ASP A 1 131 ? 29.796 3.653 -39.097 1.00 95.00 131 ASP A O 1
ATOM 1052 N N . LEU A 1 132 ? 28.406 2.298 -37.973 1.00 93.25 132 LEU A N 1
ATOM 1053 C CA . LEU A 1 132 ? 28.390 1.244 -38.993 1.00 93.25 132 LEU A CA 1
ATOM 1054 C C . LEU A 1 132 ? 27.735 1.708 -40.297 1.00 93.25 132 LEU A C 1
ATOM 1056 O O . LEU A 1 132 ? 28.253 1.415 -41.377 1.00 93.25 132 LEU A O 1
ATOM 1060 N N . ILE A 1 133 ? 26.620 2.441 -40.214 1.00 91.88 133 ILE A N 1
ATOM 1061 C CA . ILE A 1 133 ? 25.966 3.041 -41.383 1.00 91.88 133 ILE A CA 1
ATOM 1062 C C . ILE A 1 133 ? 26.935 3.999 -42.072 1.00 91.88 133 ILE A C 1
ATOM 1064 O O . ILE A 1 133 ? 27.134 3.884 -43.281 1.00 91.88 133 ILE A O 1
ATOM 1068 N N . PHE A 1 134 ? 27.568 4.897 -41.314 1.00 91.38 134 PHE A N 1
ATOM 1069 C CA . PHE A 1 134 ? 28.530 5.855 -41.849 1.00 91.38 134 PHE A CA 1
ATOM 1070 C C . PHE A 1 134 ? 29.725 5.154 -42.508 1.00 91.38 134 PHE A C 1
ATOM 1072 O O . PHE A 1 134 ? 30.074 5.464 -43.646 1.00 91.38 134 PHE A O 1
ATOM 1079 N N . ALA A 1 135 ? 30.308 4.151 -41.849 1.00 89.81 135 ALA A N 1
ATOM 1080 C CA . ALA A 1 135 ? 31.411 3.372 -42.400 1.00 89.81 135 ALA A CA 1
ATOM 1081 C C . ALA A 1 135 ? 31.019 2.672 -43.709 1.00 89.81 135 ALA A C 1
ATOM 1083 O O . ALA A 1 135 ? 31.783 2.699 -44.672 1.00 89.81 135 ALA A O 1
ATOM 1084 N N . CYS A 1 136 ? 29.829 2.072 -43.787 1.00 87.62 136 CYS A N 1
ATOM 1085 C CA . CYS A 1 136 ? 29.351 1.470 -45.032 1.00 87.62 136 CYS A CA 1
ATOM 1086 C C . CYS A 1 136 ? 29.151 2.528 -46.125 1.00 87.62 136 CYS A C 1
ATOM 1088 O O . CYS A 1 136 ? 29.537 2.288 -47.263 1.00 87.62 136 CYS A O 1
ATOM 1090 N N . GLN A 1 137 ? 28.613 3.705 -45.788 1.00 87.50 137 GLN A N 1
ATOM 1091 C CA . GLN A 1 137 ? 28.413 4.801 -46.742 1.00 87.50 137 GLN A CA 1
ATOM 1092 C C . GLN A 1 137 ? 29.732 5.317 -47.324 1.00 87.50 137 GLN A C 1
ATOM 1094 O O . GLN A 1 137 ? 29.819 5.498 -48.532 1.00 87.50 137 GLN A O 1
ATOM 1099 N N . VAL A 1 138 ? 30.761 5.501 -46.492 1.00 85.25 138 VAL A N 1
ATOM 1100 C CA . VAL A 1 138 ? 32.105 5.906 -46.947 1.00 85.25 138 VAL A CA 1
ATOM 1101 C C . VAL A 1 138 ? 32.733 4.847 -47.859 1.00 85.25 138 VAL A C 1
ATOM 1103 O O . VAL A 1 138 ? 33.482 5.178 -48.770 1.00 85.25 138 VAL A O 1
ATOM 1106 N N . ASN A 1 139 ? 32.429 3.568 -47.628 1.00 82.00 139 ASN A N 1
ATOM 1107 C CA . ASN A 1 139 ? 32.972 2.460 -48.411 1.00 82.00 139 ASN A CA 1
ATOM 1108 C C . ASN A 1 139 ? 32.223 2.200 -49.733 1.00 82.00 139 ASN A C 1
ATOM 1110 O O . ASN A 1 139 ? 32.722 1.424 -50.549 1.00 82.00 139 ASN A O 1
ATOM 1114 N N . ILE A 1 140 ? 31.071 2.837 -49.969 1.00 80.50 140 ILE A N 1
ATOM 1115 C CA . ILE A 1 140 ? 30.416 2.875 -51.284 1.00 80.50 140 ILE A CA 1
ATOM 1116 C C . ILE A 1 140 ? 31.094 3.987 -52.091 1.00 80.50 140 ILE A C 1
ATOM 1118 O O . ILE A 1 140 ? 30.572 5.087 -52.244 1.00 80.50 140 ILE A O 1
ATOM 1122 N N . ASP A 1 141 ? 32.306 3.704 -52.556 1.00 69.56 141 ASP A N 1
ATOM 1123 C CA . ASP A 1 141 ? 33.024 4.554 -53.502 1.00 69.56 141 ASP A CA 1
ATOM 1124 C C . ASP A 1 141 ? 32.786 4.004 -54.922 1.00 69.56 141 ASP A C 1
ATOM 1126 O O . ASP A 1 141 ? 33.176 2.860 -55.194 1.00 69.56 141 ASP A O 1
ATOM 1130 N N . PRO A 1 142 ? 32.107 4.751 -55.813 1.00 61.16 142 PRO A N 1
ATOM 1131 C CA . PRO A 1 142 ? 31.771 4.276 -57.153 1.00 61.16 142 PRO A CA 1
ATOM 1132 C C . PRO A 1 142 ? 32.991 4.080 -58.063 1.00 61.16 142 PRO A C 1
ATOM 1134 O O . PRO A 1 142 ? 32.883 3.334 -59.035 1.00 61.16 142 PRO A O 1
ATOM 1137 N N . ASP A 1 143 ? 34.140 4.686 -57.749 1.00 67.81 143 ASP A N 1
ATOM 1138 C CA . ASP A 1 143 ? 35.274 4.743 -58.678 1.00 67.81 143 ASP A CA 1
ATOM 1139 C C . ASP A 1 143 ? 36.314 3.626 -58.474 1.00 67.81 143 ASP A C 1
ATOM 1141 O O . ASP A 1 143 ? 37.210 3.465 -59.303 1.00 67.81 143 ASP A O 1
ATOM 1145 N N . ASN A 1 144 ? 36.216 2.828 -57.400 1.00 58.94 144 ASN A N 1
ATOM 1146 C CA . ASN A 1 144 ? 37.309 1.922 -57.008 1.00 58.94 144 ASN A CA 1
ATOM 1147 C C . ASN A 1 144 ? 36.884 0.554 -56.438 1.00 58.94 144 ASN A C 1
ATOM 1149 O O . ASN A 1 144 ? 37.727 -0.183 -55.920 1.00 58.94 144 ASN A O 1
ATOM 1153 N N . ARG A 1 145 ? 35.594 0.190 -56.503 1.00 70.56 145 ARG A N 1
ATOM 1154 C CA . ARG A 1 145 ? 35.090 -1.105 -56.006 1.00 70.56 145 ARG A CA 1
ATOM 1155 C C . ARG A 1 145 ? 34.230 -1.830 -57.025 1.00 70.56 145 ARG A C 1
ATOM 1157 O O . ARG A 1 145 ? 33.531 -1.218 -57.827 1.00 70.56 145 ARG A O 1
ATOM 1164 N N . ASP A 1 146 ? 34.268 -3.158 -56.973 1.00 83.56 146 ASP A N 1
ATOM 1165 C CA . ASP A 1 146 ? 33.393 -3.979 -57.796 1.00 83.56 146 ASP A CA 1
ATOM 1166 C C . ASP A 1 146 ? 31.922 -3.833 -57.364 1.00 83.56 146 ASP A C 1
ATOM 1168 O O . ASP A 1 146 ? 31.592 -3.546 -56.207 1.00 83.56 146 ASP A O 1
ATOM 1172 N N . ALA A 1 147 ? 31.018 -4.056 -58.318 1.00 81.88 147 ALA A N 1
ATOM 1173 C CA . ALA A 1 147 ? 29.585 -3.883 -58.115 1.00 81.88 147 ALA A CA 1
ATOM 1174 C C . ALA A 1 147 ? 29.004 -4.797 -57.017 1.00 81.88 147 ALA A C 1
ATOM 1176 O O . ALA A 1 147 ? 28.024 -4.416 -56.374 1.00 81.88 147 ALA A O 1
ATOM 1177 N N . ALA A 1 148 ? 29.589 -5.977 -56.776 1.00 84.69 148 ALA A N 1
ATOM 1178 C CA . ALA A 1 148 ? 29.100 -6.900 -55.754 1.00 84.69 148 ALA A CA 1
ATOM 1179 C C . ALA A 1 148 ? 29.418 -6.383 -54.344 1.00 84.69 148 ALA A C 1
ATOM 1181 O O . ALA A 1 148 ? 28.547 -6.400 -53.473 1.00 84.69 148 ALA A O 1
ATOM 1182 N N . THR A 1 149 ? 30.614 -5.829 -54.143 1.00 85.25 149 THR A N 1
ATOM 1183 C CA . THR A 1 149 ? 31.012 -5.178 -52.888 1.00 85.25 149 THR A CA 1
ATOM 1184 C C . THR A 1 149 ? 30.129 -3.958 -52.577 1.00 85.25 149 THR A C 1
ATOM 1186 O O . THR A 1 149 ? 29.643 -3.806 -51.454 1.00 85.25 149 THR A O 1
ATOM 1189 N N . CYS A 1 150 ? 29.836 -3.114 -53.572 1.00 84.00 150 CYS A N 1
ATOM 1190 C CA . CYS A 1 150 ? 28.926 -1.970 -53.406 1.00 84.00 150 CYS A CA 1
ATOM 1191 C C . CYS A 1 150 ? 27.481 -2.396 -53.083 1.00 84.00 150 CYS A C 1
ATOM 1193 O O . CYS A 1 150 ? 26.810 -1.767 -52.254 1.00 84.00 150 CYS A O 1
ATOM 1195 N N . ALA A 1 151 ? 27.002 -3.485 -53.696 1.00 87.06 151 ALA A N 1
ATOM 1196 C CA . ALA A 1 151 ? 25.691 -4.058 -53.397 1.00 87.06 151 ALA A CA 1
ATOM 1197 C C . ALA A 1 151 ? 25.623 -4.613 -51.964 1.00 87.06 151 ALA A C 1
ATOM 1199 O O . ALA A 1 151 ? 24.621 -4.414 -51.274 1.00 87.06 151 ALA A O 1
ATOM 1200 N N . GLN A 1 152 ? 26.696 -5.249 -51.483 1.00 89.25 152 GLN A N 1
ATOM 1201 C CA . GLN A 1 152 ? 26.771 -5.747 -50.110 1.00 89.25 152 GLN A CA 1
ATOM 1202 C C . GLN A 1 152 ? 26.666 -4.609 -49.085 1.00 89.25 152 GLN A C 1
ATOM 1204 O O . GLN A 1 152 ? 25.814 -4.679 -48.199 1.00 89.25 152 GLN A O 1
ATOM 1209 N N . TYR A 1 153 ? 27.435 -3.524 -49.240 1.00 88.75 153 TYR A N 1
ATOM 1210 C CA . TYR A 1 153 ? 27.326 -2.374 -48.333 1.00 88.75 153 TYR A CA 1
ATOM 1211 C C . TYR A 1 153 ? 25.954 -1.701 -48.385 1.00 88.75 153 TYR A C 1
ATOM 1213 O O . TYR A 1 153 ? 25.441 -1.283 -47.350 1.00 88.75 153 TYR A O 1
ATOM 1221 N N . SER A 1 154 ? 25.324 -1.625 -49.560 1.00 89.00 154 SER A N 1
ATOM 1222 C CA . SER A 1 154 ? 23.958 -1.097 -49.690 1.00 89.00 154 SER A CA 1
ATOM 1223 C C . SER A 1 154 ? 22.937 -1.929 -48.901 1.00 89.00 154 SER A C 1
ATOM 1225 O O . SER A 1 154 ? 22.066 -1.377 -48.217 1.00 89.00 154 SER A O 1
ATOM 1227 N N . ASN A 1 155 ? 23.069 -3.258 -48.941 1.00 92.44 155 ASN A N 1
ATOM 1228 C CA . ASN A 1 155 ? 22.236 -4.167 -48.154 1.00 92.44 155 ASN A CA 1
ATOM 1229 C C . ASN A 1 155 ? 22.499 -4.015 -46.648 1.00 92.44 155 ASN A C 1
ATOM 1231 O O . ASN A 1 155 ? 21.550 -3.926 -45.865 1.00 92.44 155 ASN A O 1
ATOM 1235 N N . ASP A 1 156 ? 23.768 -3.917 -46.241 1.00 91.75 156 ASP A N 1
ATOM 1236 C CA . ASP A 1 156 ? 24.151 -3.719 -44.841 1.00 91.75 156 ASP A CA 1
ATOM 1237 C C . ASP A 1 156 ? 23.636 -2.379 -44.286 1.00 91.75 156 ASP A C 1
ATOM 1239 O O . ASP A 1 156 ? 23.067 -2.357 -43.196 1.00 91.75 156 ASP A O 1
ATOM 1243 N N . ILE A 1 157 ? 23.725 -1.280 -45.048 1.00 91.19 157 ILE A N 1
ATOM 1244 C CA . ILE A 1 157 ? 23.140 0.023 -44.674 1.00 91.19 157 ILE A CA 1
ATOM 1245 C C . ILE A 1 157 ? 21.638 -0.102 -44.444 1.00 91.19 157 ILE A C 1
ATOM 1247 O O . ILE A 1 157 ? 21.120 0.438 -43.467 1.00 91.19 157 ILE A O 1
ATOM 1251 N N . THR A 1 158 ? 20.931 -0.792 -45.340 1.00 94.06 158 THR A N 1
ATOM 1252 C CA . THR A 1 158 ? 19.477 -0.965 -45.234 1.00 94.06 158 THR A CA 1
ATOM 1253 C C . THR A 1 158 ? 19.121 -1.717 -43.953 1.00 94.06 158 THR A C 1
ATOM 1255 O O . THR A 1 158 ? 18.303 -1.228 -43.172 1.00 94.06 158 THR A O 1
ATOM 1258 N N . ARG A 1 159 ? 19.809 -2.834 -43.677 1.00 96.12 159 ARG A N 1
ATOM 1259 C CA . ARG A 1 159 ? 19.638 -3.601 -42.434 1.00 96.12 159 ARG A CA 1
ATOM 1260 C C . ARG A 1 159 ? 19.938 -2.751 -41.198 1.00 96.12 159 ARG A C 1
ATOM 1262 O O . ARG A 1 159 ? 19.128 -2.701 -40.276 1.00 96.12 159 ARG A O 1
ATOM 1269 N N . TYR A 1 160 ? 21.073 -2.052 -41.171 1.00 95.06 160 TYR A N 1
ATOM 1270 C CA . TYR A 1 160 ? 21.460 -1.246 -40.011 1.00 95.06 160 TYR A CA 1
ATOM 1271 C C . TYR A 1 160 ? 20.518 -0.064 -39.772 1.00 95.06 160 TYR A C 1
ATOM 1273 O O . TYR A 1 160 ? 20.254 0.267 -38.619 1.00 95.06 160 TYR A O 1
ATOM 1281 N N . ARG A 1 161 ? 19.961 0.549 -40.824 1.00 93.94 161 ARG A N 1
ATOM 1282 C CA . ARG A 1 161 ? 18.944 1.607 -40.692 1.00 93.94 161 ARG A CA 1
ATOM 1283 C C . ARG A 1 161 ? 17.648 1.090 -40.081 1.00 93.94 161 ARG A C 1
ATOM 1285 O O . ARG A 1 161 ? 17.057 1.781 -39.251 1.00 93.94 161 ARG A O 1
ATOM 1292 N N . GLU A 1 162 ? 17.217 -0.108 -40.465 1.00 95.75 162 GLU A N 1
ATOM 1293 C CA . GLU A 1 162 ? 16.048 -0.746 -39.863 1.00 95.75 162 GLU A CA 1
ATOM 1294 C C . GLU A 1 162 ? 16.288 -1.038 -38.374 1.00 95.75 162 GLU A C 1
ATOM 1296 O O . GLU A 1 162 ? 15.496 -0.623 -37.524 1.00 95.75 162 GLU A O 1
ATOM 1301 N N . GLU A 1 163 ? 17.425 -1.653 -38.037 1.00 94.44 163 GLU A N 1
ATOM 1302 C CA . GLU A 1 163 ? 17.814 -1.900 -36.643 1.00 94.44 163 GLU A CA 1
ATOM 1303 C C . GLU A 1 163 ? 17.948 -0.604 -35.827 1.00 94.44 163 GLU A C 1
ATOM 1305 O O . GLU A 1 163 ? 17.552 -0.557 -34.658 1.00 94.44 163 GLU A O 1
ATOM 1310 N N . TYR A 1 164 ? 18.479 0.463 -36.431 1.00 93.75 164 TYR A N 1
ATOM 1311 C CA . TYR A 1 164 ? 18.603 1.775 -35.799 1.00 93.75 164 TYR A CA 1
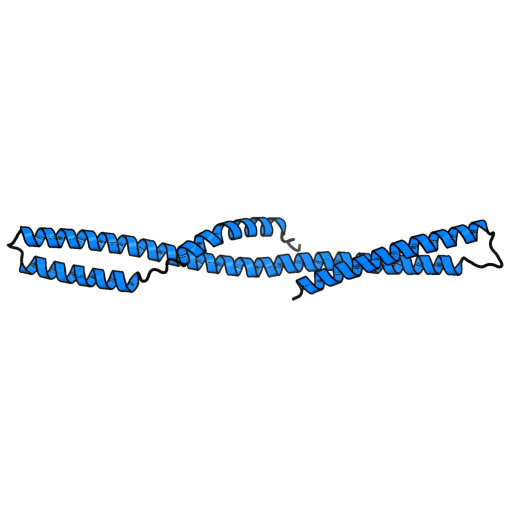ATOM 1312 C C . TYR A 1 164 ? 17.221 2.350 -35.484 1.00 93.75 164 TYR A C 1
ATOM 1314 O O . TYR A 1 164 ? 16.963 2.742 -34.348 1.00 93.75 164 TYR A O 1
ATOM 1322 N N . SER A 1 165 ? 16.293 2.318 -36.446 1.00 94.94 165 SER A N 1
ATOM 1323 C CA . SER A 1 165 ? 14.916 2.784 -36.249 1.00 94.94 165 SER A CA 1
ATOM 1324 C C . SER A 1 165 ? 14.209 2.038 -35.111 1.00 94.94 165 SER A C 1
ATOM 1326 O O . SER A 1 165 ? 13.613 2.667 -34.232 1.00 94.94 165 SER A O 1
ATOM 1328 N N . GLN A 1 166 ? 14.343 0.708 -35.059 1.00 95.88 166 GLN A N 1
ATOM 1329 C CA . GLN A 1 166 ? 13.796 -0.106 -33.968 1.00 95.88 166 GLN A CA 1
ATOM 1330 C C . GLN A 1 166 ? 14.434 0.241 -32.611 1.00 95.88 166 GLN A C 1
ATOM 1332 O O . GLN A 1 166 ? 13.737 0.317 -31.595 1.00 95.88 166 GLN A O 1
ATOM 1337 N N . THR A 1 167 ? 15.747 0.489 -32.587 1.00 94.06 167 THR A N 1
ATOM 1338 C CA . THR A 1 167 ? 16.485 0.879 -31.374 1.00 94.06 167 THR A CA 1
ATOM 1339 C C . THR A 1 167 ? 16.007 2.235 -30.848 1.00 94.06 167 THR A C 1
ATOM 1341 O O . THR A 1 167 ? 15.699 2.350 -29.661 1.00 94.06 167 THR A O 1
ATOM 1344 N N . ILE A 1 168 ? 15.840 3.233 -31.724 1.00 95.19 168 ILE A N 1
ATOM 1345 C CA . ILE A 1 168 ? 15.298 4.554 -31.366 1.00 95.19 168 ILE A CA 1
ATOM 1346 C C . ILE A 1 168 ? 13.861 4.450 -30.839 1.00 95.19 168 ILE A C 1
ATOM 1348 O O . ILE A 1 168 ? 13.534 5.052 -29.814 1.00 95.19 168 ILE A O 1
ATOM 1352 N N . ALA A 1 169 ? 13.001 3.654 -31.482 1.00 95.62 169 ALA A N 1
ATOM 1353 C CA . ALA A 1 169 ? 11.634 3.446 -31.005 1.00 95.62 169 ALA A CA 1
ATOM 1354 C C . ALA A 1 169 ? 11.615 2.851 -29.585 1.00 95.62 169 ALA A C 1
ATOM 1356 O O . ALA A 1 169 ? 10.842 3.283 -28.725 1.00 95.62 169 ALA A O 1
ATOM 1357 N N . ARG A 1 170 ? 12.506 1.894 -29.303 1.00 94.25 170 ARG A N 1
ATOM 1358 C CA . ARG A 1 170 ? 12.634 1.301 -27.968 1.00 94.25 170 ARG A CA 1
ATOM 1359 C C . ARG A 1 170 ? 13.189 2.291 -26.939 1.00 94.25 170 ARG A C 1
ATOM 1361 O O . ARG A 1 170 ? 12.665 2.336 -25.828 1.00 94.25 170 ARG A O 1
ATOM 1368 N N . LEU A 1 171 ? 14.167 3.124 -27.305 1.00 93.38 171 LEU A N 1
ATOM 1369 C CA . LEU A 1 171 ? 14.667 4.219 -26.457 1.00 93.38 171 LEU A CA 1
ATOM 1370 C C . LEU A 1 171 ? 13.539 5.158 -26.027 1.00 93.38 171 LEU A C 1
ATOM 1372 O O . LEU A 1 171 ? 13.392 5.447 -24.841 1.00 93.38 171 LEU A O 1
ATOM 1376 N N . GLN A 1 172 ? 12.690 5.575 -26.969 1.00 94.00 172 GLN A N 1
ATOM 1377 C CA . GLN A 1 172 ? 11.542 6.437 -26.680 1.00 94.00 172 GLN A CA 1
ATOM 1378 C C . GLN A 1 172 ? 10.549 5.774 -25.717 1.00 94.00 172 GLN A C 1
ATOM 1380 O O . GLN A 1 172 ? 10.060 6.422 -24.788 1.00 94.00 172 GLN A O 1
ATOM 1385 N N . GLN A 1 173 ? 10.279 4.474 -25.885 1.00 94.25 173 GLN A N 1
ATOM 1386 C CA . GLN A 1 173 ? 9.424 3.719 -24.964 1.00 94.25 173 GLN A CA 1
ATOM 1387 C C . GLN A 1 173 ? 10.015 3.653 -23.551 1.00 94.25 173 GLN A C 1
ATOM 1389 O O . GLN A 1 173 ? 9.292 3.853 -22.573 1.00 94.25 173 GLN A O 1
ATOM 1394 N N . VAL A 1 174 ? 11.316 3.380 -23.426 1.00 91.06 174 VAL A N 1
ATOM 1395 C CA . VAL A 1 174 ? 12.007 3.321 -22.128 1.00 91.06 174 VAL A CA 1
ATOM 1396 C C . VAL A 1 174 ? 12.020 4.701 -21.463 1.00 91.06 174 VAL A C 1
ATOM 1398 O O . VAL A 1 174 ? 11.640 4.813 -20.298 1.00 91.06 174 VAL A O 1
ATOM 1401 N N . ALA A 1 175 ? 12.338 5.764 -22.206 1.00 90.62 175 ALA A N 1
ATOM 1402 C CA . ALA A 1 175 ? 12.303 7.141 -21.712 1.00 90.62 175 ALA A CA 1
ATOM 1403 C C . ALA A 1 175 ? 10.905 7.546 -21.217 1.00 90.62 175 ALA A C 1
ATOM 1405 O O . ALA A 1 175 ? 10.763 8.145 -20.148 1.00 90.62 175 ALA A O 1
ATOM 1406 N N . HIS A 1 176 ? 9.854 7.171 -21.954 1.00 92.00 176 HIS A N 1
ATOM 1407 C CA . HIS A 1 176 ? 8.477 7.413 -21.533 1.00 92.00 176 HIS A CA 1
ATOM 1408 C C . HIS A 1 176 ? 8.142 6.684 -20.222 1.00 92.00 176 HIS A C 1
ATOM 1410 O O . HIS A 1 176 ? 7.578 7.291 -19.308 1.00 92.00 176 HIS A O 1
ATOM 1416 N N . LYS A 1 177 ? 8.544 5.411 -20.090 1.00 89.00 177 LYS A N 1
ATOM 1417 C CA . LYS A 1 177 ? 8.364 4.637 -18.851 1.00 89.00 177 LYS A CA 1
ATOM 1418 C C . LYS A 1 177 ? 9.090 5.286 -17.671 1.00 89.00 177 LYS A C 1
ATOM 1420 O O . LYS A 1 177 ? 8.465 5.476 -16.630 1.00 89.00 177 LYS A O 1
ATOM 1425 N N . ILE A 1 178 ? 10.347 5.707 -17.839 1.00 87.25 178 ILE A N 1
ATOM 1426 C CA . ILE A 1 178 ? 11.107 6.422 -16.797 1.00 87.25 178 ILE A CA 1
ATOM 1427 C C . ILE A 1 178 ? 10.363 7.691 -16.366 1.00 87.25 178 ILE A C 1
ATOM 1429 O O . ILE A 1 178 ? 10.176 7.916 -15.170 1.00 87.25 178 ILE A O 1
ATOM 1433 N N . LYS A 1 179 ? 9.870 8.489 -17.322 1.00 87.19 179 LYS A N 1
ATOM 1434 C CA . LYS A 1 179 ? 9.122 9.721 -17.034 1.00 87.19 179 LYS A CA 1
ATOM 1435 C C . LYS A 1 179 ? 7.830 9.443 -16.262 1.00 87.19 179 LYS A C 1
ATOM 1437 O O . LYS A 1 179 ? 7.573 10.105 -15.260 1.00 87.19 179 LYS A O 1
ATOM 1442 N N . SER A 1 180 ? 7.054 8.437 -16.673 1.00 84.81 180 SER A N 1
ATOM 1443 C CA . SER A 1 180 ? 5.825 8.032 -15.967 1.00 84.81 180 SER A CA 1
ATOM 1444 C C . SER A 1 180 ? 6.085 7.560 -14.534 1.00 84.81 180 SER A C 1
ATOM 1446 O O . SER A 1 180 ? 5.254 7.758 -13.656 1.00 84.81 180 SER A O 1
ATOM 1448 N N . LEU A 1 181 ? 7.265 6.986 -14.290 1.00 81.19 181 LEU A N 1
ATOM 1449 C CA . LEU A 1 181 ? 7.714 6.543 -12.980 1.00 81.19 181 LEU A CA 1
ATOM 1450 C C . LEU A 1 181 ? 8.512 7.610 -12.233 1.00 81.19 181 LEU A C 1
ATOM 1452 O O . LEU A 1 181 ? 9.004 7.310 -11.163 1.00 81.19 181 LEU A O 1
ATOM 1456 N N . SER A 1 182 ? 8.689 8.824 -12.740 1.00 76.06 182 SER A N 1
ATOM 1457 C CA . SER A 1 182 ? 9.398 9.893 -12.013 1.00 76.06 182 SER A CA 1
ATOM 1458 C C . SER A 1 182 ? 8.444 10.927 -11.411 1.00 76.06 182 SER A C 1
ATOM 1460 O O . SER A 1 182 ? 8.825 11.642 -10.485 1.00 76.06 182 SER A O 1
ATOM 1462 N N . HIS A 1 183 ? 7.202 10.963 -11.897 1.00 61.00 183 HIS A N 1
ATOM 1463 C CA . HIS A 1 183 ? 6.089 11.733 -11.337 1.00 61.00 183 HIS A CA 1
ATOM 1464 C C . HIS A 1 183 ? 5.290 10.894 -10.328 1.00 61.00 183 HIS A C 1
ATOM 1466 O O . HIS A 1 183 ? 4.682 11.495 -9.421 1.00 61.00 183 HIS A O 1
#

Secondary structure (DSSP, 8-state):
------HHHHHHHHHHHHHHHHHHHHHHHS---HHHHHHHHHHHHHHHHHHHHHTTT-HHHHHHHHHHHHHHHHHHHHHHHHHHHHHHHHHHHHHHHHHHHHHHHHHHHHHHHHHHHHHHHHHHHHHHHHHHHHHHHHH--TTTS-HHHHHHHHHHHHHHHHHHHHHHHHHHHHHHHHHHTT-

Organism: NCBI:txid2840789

Foldseek 3Di:
DPPDDPLVVLVVVLVVLVVCLVVLVVLLVPDQPLPVLLVVLVVLLVVLVVVCVVPVVPPVSNVVSVVSNVVSVVVNVVSVVSVVSNVVSVVSNVVSVVSVVVSLVPVLVVVLVVLVVVLVVLVVLLVVLVVLLVVLVVVLDVPDDDPVSNVVSVVSNVVSVVVNVVSVVVSVVSVVVSVVSVD

pLDDT: mean 87.1, std 9.78, range [36.81, 97.19]

Radius of gyration: 37.42 Å; chains: 1; bounding box: 76×23×110 Å